Protein 3NDQ (pdb70)

Sequence (97 aa):
RAPSTSDSVRLKCREEMMLAAALRTGDDYIAIGADEEELGSQIEEAIYQEIRNTDMKYKNRVRSRISNLKDAKNPNLRKNVLCCGNIPPDLFARMTAEEM

GO terms:
  GO:0005669 transcription factor TFIID complex (C, IDA)
  GO:0005654 nucleoplasm (C, TAS)
  GO:0005515 protein binding (F, IPI)
  GO:0005654 nucleoplasm (C, IDA)
  GO:0003711 transcription elongation factor activity (F, IDA)
  GO:0006368 transcription elongation by RNA polymerase II (P, IDA)

InterPro domains:
  IPR001222 Zinc finger, TFIIS-type [PF01096] (261-299)
  IPR001222 Zinc finger, TFIIS-type [PS00466] (263-298)
  IPR001222 Zinc finger, TFIIS-type [PS51133] (259-299)
  IPR001222 Zinc finger, TFIIS-type [SM00440] (261-300)
  IPR003617 Transcription elongation factor, TFIIS/CRSP70, N-terminal, sub-type [SM00509] (5-79)
  IPR003618 Transcription elongation factor S-II, central domain [PF07500] (136-248)
  IPR003618 Transcription elongation factor S-II, central domain [PS51321] (140-256)
  IPR003618 Transcription elongation factor S-II, central domain [SM00510] (138-239)
  IPR006289 Transcription elongation factor, TFIIS [TIGR01385] (4-301)
  IPR017923 Transcription factor IIS, N-terminal [PF08711] (26-76)
  IPR017923 Transcription factor IIS, N-terminal [PS51319] (3-80)
  IPR035100 Transcription elongation factor, IIS-type [PIRSF006704] (2-301)
  IPR035441 TFIIS/LEDGF domain superfamily [G3DSA:1.20.930.10] (1-93)
  IPR035441 TFIIS/LEDGF domain superfamily [SSF47676] (2-85)
  IPR036575 Transcription elongation factor S-II, central domain superfamily [G3DSA:1.10.472.30] (113-229)
  IPR036575 Transcription elongation factor S-II, central domain superfamily [SSF46942] (124-232)

Foldseek 3Di:
DQDDDPDPLLQVLLVLQLVLLCAPPPLVVLVFPSSVLSSQLSSLLCVVVVDCDDVSVVLSVVLSVQSNDPVCVVVSVCSSNCVQDSNNSSPDDPVRD

Secondary structure (DSSP, 8-state):
-PPP---HHHHHHHHHHHHHTTGGGHHHHHT--HHHHHHHHHHHHHHHH-SSSHHHHHHHHHHHHHHT-TT-HHHHHHHHHTSS-HHHHHH--TTT-

Radius of gyration: 12.17 Å; Cα contacts (8 Å, |Δi|>4): 122; chains: 1; bounding box: 29×28×32 Å

B-factor: mean 18.59, std 9.41, range [6.24, 58.54]

Solvent-accessible surface area: 5569 Å² total; per-residue (Å²): 235,22,73,106,25,116,52,88,55,20,82,131,9,16,92,71,0,0,55,2,0,75,40,63,88,33,36,107,102,71,64,19,88,28,58,49,22,0,18,32,0,0,22,12,0,64,102,88,16,191,60,24,89,147,128,0,97,69,44,1,141,37,10,20,66,31,0,121,49,95,196,42,52,95,10,10,76,47,0,8,67,46,103,26,60,27,70,68,0,1,135,16,72,83,154,102,34

Organism: Homo sapiens (NCBI:txid9606)

Structure (mmCIF, N/CA/C/O backbone):
data_3NDQ
#
_entry.id   3NDQ
#
_cell.length_a   59.270
_cell.length_b   60.750
_cell.length_c   61.980
_cell.angle_alpha   90.00
_cell.angle_beta   90.00
_cell.angle_gamma   90.00
#
_symmetry.space_group_name_H-M   'I 2 2 2'
#
loop_
_entity.id
_entity.type
_entity.pdbx_description
1 polymer 'Transcription elongation factor A protein 1'
2 non-polymer 'SODIUM ION'
3 water water
#
loop_
_atom_site.group_PDB
_atom_site.id
_atom_site.type_symbol
_atom_site.label_atom_id
_atom_site.label_alt_id
_atom_site.label_comp_id
_atom_site.label_asym_id
_atom_site.label_entity_id
_atom_site.label_seq_id
_atom_site.pdbx_PDB_ins_code
_atom_site.Cartn_x
_atom_site.Cartn_y
_atom_site.Cartn_z
_atom_site.occupancy
_atom_site.B_iso_or_equiv
_atom_site.auth_seq_id
_atom_site.auth_comp_id
_atom_site.auth_asym_id
_atom_site.auth_atom_id
_atom_site.pdbx_PDB_model_num
ATOM 1 N N . ARG A 1 8 ? 19.204 -7.308 -17.419 1.00 32.49 132 ARG A N 1
ATOM 2 C CA . ARG A 1 8 ? 20.481 -7.428 -16.731 1.00 28.30 132 ARG A CA 1
ATOM 3 C C . ARG A 1 8 ? 21.150 -8.788 -16.954 1.00 20.75 132 ARG A C 1
ATOM 4 O O . ARG A 1 8 ? 22.363 -8.849 -17.130 1.00 24.89 132 ARG A O 1
ATOM 12 N N . ALA A 1 9 ? 20.380 -9.876 -16.939 1.00 18.68 133 ALA A N 1
ATOM 13 C CA . ALA A 1 9 ? 20.956 -11.183 -17.266 1.00 18.62 133 ALA A CA 1
ATOM 14 C C . ALA A 1 9 ? 21.373 -11.178 -18.734 1.00 15.13 133 ALA A C 1
ATOM 15 O O . ALA A 1 9 ? 20.664 -10.636 -19.582 1.00 14.96 133 ALA A O 1
ATOM 17 N N . PRO A 1 10 ? 22.523 -11.786 -19.042 1.00 18.38 134 PRO A N 1
ATOM 18 C CA . PRO A 1 10 ? 22.921 -11.921 -20.444 1.00 15.25 134 PRO A CA 1
ATOM 19 C C . PRO A 1 10 ? 21.881 -12.711 -21.222 1.00 15.82 134 PRO A C 1
ATOM 20 O O . PRO A 1 10 ? 21.222 -13.591 -20.658 1.00 15.02 134 PRO A O 1
ATOM 24 N N . SER A 1 11 ? 21.736 -12.398 -22.503 1.00 12.26 135 SER A N 1
ATOM 25 C CA . SER A 1 11 ? 20.875 -13.172 -23.377 1.00 13.86 135 SER A CA 1
ATOM 26 C C . SER A 1 11 ? 21.546 -14.512 -23.646 1.00 10.31 135 SER A C 1
ATOM 27 O O . SER A 1 11 ? 22.723 -14.697 -23.333 1.00 11.49 135 SER A O 1
ATOM 30 N N . THR A 1 12 ? 20.787 -15.447 -24.203 1.00 12.72 136 THR A N 1
ATOM 31 C CA . THR A 1 12 ? 21.325 -16.735 -24.634 1.00 11.20 136 THR A CA 1
ATOM 32 C C . THR A 1 12 ? 20.655 -17.155 -25.946 1.00 13.84 136 THR A C 1
ATOM 33 O O . THR A 1 12 ? 19.508 -16.780 -26.218 1.00 13.29 136 THR A O 1
ATOM 37 N N . SER A 1 13 ? 21.373 -17.910 -26.771 1.00 11.14 137 SER A N 1
ATOM 38 C CA . SER A 1 13 ? 20.768 -18.519 -27.959 1.00 15.09 137 SER A CA 1
ATOM 39 C C . SER A 1 13 ? 20.789 -20.048 -27.871 1.00 14.54 137 SER A C 1
ATOM 40 O O . SER A 1 13 ? 20.670 -20.736 -28.880 1.00 14.14 137 SER A O 1
ATOM 43 N N . ASP A 1 14 ? 20.932 -20.569 -26.653 1.00 12.01 138 ASP A N 1
ATOM 44 C CA . ASP A 1 14 ? 20.892 -22.013 -26.400 1.00 11.61 138 ASP A CA 1
ATOM 45 C C . ASP A 1 14 ? 19.457 -22.423 -26.081 1.00 15.34 138 ASP A C 1
ATOM 46 O O . ASP A 1 14 ? 18.879 -21.962 -25.100 1.00 13.46 138 ASP A O 1
ATOM 51 N N . SER A 1 15 ? 18.876 -23.280 -26.916 1.00 14.35 139 SER A N 1
ATOM 52 C CA . SER A 1 15 ? 17.452 -23.588 -26.815 1.00 16.70 139 SER A CA 1
ATOM 53 C C . SER A 1 15 ? 17.097 -24.210 -25.470 1.00 13.94 139 SER A C 1
ATOM 54 O O . SER A 1 15 ? 16.018 -23.955 -24.925 1.00 13.63 139 SER A O 1
ATOM 57 N N . VAL A 1 16 ? 18.006 -25.021 -24.939 1.00 13.84 140 VAL A N 1
ATOM 58 C CA . VAL A 1 16 ? 17.788 -25.662 -23.645 1.00 15.36 140 VAL A CA 1
ATOM 59 C C . VAL A 1 16 ? 17.734 -24.627 -22.535 1.00 13.71 140 VAL A C 1
ATOM 60 O O . VAL A 1 16 ? 16.858 -24.685 -21.676 1.00 12.32 140 VAL A O 1
ATOM 64 N N . ARG A 1 17 ? 18.680 -23.689 -22.552 1.00 10.53 141 ARG A N 1
ATOM 65 C CA . ARG A 1 17 ? 18.695 -22.591 -21.587 1.00 10.48 141 ARG A CA 1
ATOM 66 C C . ARG A 1 17 ? 17.455 -21.707 -21.701 1.00 10.48 141 ARG A C 1
ATOM 67 O O . ARG A 1 17 ? 16.894 -21.276 -20.692 1.00 6.85 141 ARG A O 1
ATOM 75 N N . LEU A 1 18 ? 17.028 -21.421 -22.927 1.00 9.49 142 LEU A N 1
ATOM 76 C CA . LEU A 1 18 ? 15.838 -20.596 -23.117 1.00 12.10 142 LEU A CA 1
ATOM 77 C C . LEU A 1 18 ? 14.599 -21.264 -22.523 1.00 10.79 142 LEU A C 1
ATOM 78 O O . LEU A 1 18 ? 13.763 -20.602 -21.904 1.00 12.56 142 LEU A O 1
ATOM 83 N N . LYS A 1 19 ? 14.470 -22.571 -22.714 1.00 10.41 143 LYS A N 1
ATOM 84 C CA . LYS A 1 19 ? 13.312 -23.290 -22.174 1.00 13.13 143 LYS A CA 1
ATOM 85 C C . LYS A 1 19 ? 13.334 -23.257 -20.649 1.00 12.93 143 LYS A C 1
ATOM 86 O O . LYS A 1 19 ? 12.295 -23.130 -20.008 1.00 12.50 143 LYS A O 1
ATOM 92 N N . CYS A 1 20 ? 14.524 -23.379 -20.068 1.00 7.87 144 CYS A N 1
ATOM 93 C CA . CYS A 1 20 ? 14.647 -23.377 -18.617 1.00 8.38 144 CYS A CA 1
ATOM 94 C C . CYS A 1 20 ? 14.313 -22.007 -18.036 1.00 9.31 144 CYS A C 1
ATOM 95 O O . CYS A 1 20 ? 13.703 -21.910 -16.975 1.00 11.18 144 CYS A O 1
ATOM 98 N N . ARG A 1 21 ? 14.732 -20.953 -18.728 1.00 8.03 145 ARG A N 1
ATOM 99 C CA . ARG A 1 21 ? 14.374 -19.595 -18.324 1.00 10.00 145 ARG A CA 1
ATOM 100 C C . ARG A 1 21 ? 12.866 -19.413 -18.328 1.00 12.01 145 ARG A C 1
ATOM 101 O O . ARG A 1 21 ? 12.296 -18.847 -17.394 1.00 12.12 145 ARG A O 1
ATOM 1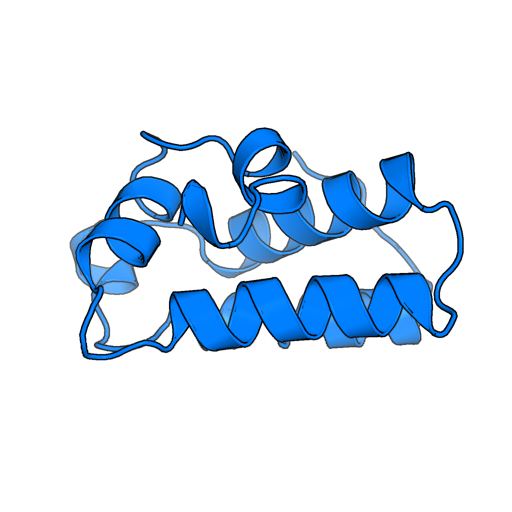09 N N A GLU A 1 22 ? 12.211 -19.879 -19.388 0.53 12.00 146 GLU A N 1
ATOM 110 N N B GLU A 1 22 ? 12.215 -19.893 -19.384 0.47 12.09 146 GLU A N 1
ATOM 111 C CA A GLU A 1 22 ? 10.756 -19.769 -19.469 0.53 14.54 146 GLU A CA 1
ATOM 112 C CA B GLU A 1 22 ? 10.767 -19.750 -19.474 0.47 14.56 146 GLU A CA 1
ATOM 113 C C A GLU A 1 22 ? 10.063 -20.577 -18.373 0.53 12.77 146 GLU A C 1
ATOM 114 C C B GLU A 1 22 ? 10.040 -20.602 -18.431 0.47 12.79 146 GLU A C 1
ATOM 115 O O A GLU A 1 22 ? 9.057 -20.143 -17.813 0.53 11.42 146 GLU A O 1
ATOM 116 O O B GLU A 1 22 ? 8.977 -20.213 -17.949 0.47 11.53 146 GLU A O 1
ATOM 127 N N . MET A 1 23 ? 10.607 -21.751 -18.067 1.00 10.63 147 MET A N 1
ATOM 128 C CA A MET A 1 23 ? 10.029 -22.618 -17.034 0.60 12.75 147 MET A CA 1
ATOM 129 C CA B MET A 1 23 ? 9.967 -22.575 -17.050 0.40 12.71 147 MET A CA 1
ATOM 130 C C . MET A 1 23 ? 10.167 -21.984 -15.656 1.00 12.47 147 MET A C 1
ATOM 131 O O . MET A 1 23 ? 9.304 -22.128 -14.792 1.00 10.33 147 MET A O 1
ATOM 140 N N . LEU A 1 24 ? 11.284 -21.295 -15.444 1.00 10.28 148 LEU A N 1
ATOM 141 C CA . LEU A 1 24 ? 11.510 -20.597 -14.182 1.00 9.42 148 LEU A CA 1
ATOM 142 C C . LEU A 1 24 ? 10.599 -19.374 -14.062 1.00 9.84 148 LEU A C 1
ATOM 143 O O . LEU A 1 24 ? 10.058 -19.090 -12.990 1.00 6.97 148 LEU A O 1
ATOM 148 N N . ALA A 1 25 ? 10.444 -18.643 -15.160 1.00 7.91 149 ALA A N 1
ATOM 149 C CA . ALA A 1 25 ? 9.517 -17.514 -15.195 1.00 9.26 149 ALA A CA 1
ATOM 150 C C . ALA A 1 25 ? 8.102 -17.971 -14.841 1.00 11.18 149 ALA A C 1
ATOM 151 O O . ALA A 1 25 ? 7.389 -17.300 -14.103 1.00 11.67 149 ALA A O 1
ATOM 153 N N . ALA A 1 26 ? 7.703 -19.114 -15.381 1.00 10.72 150 ALA A N 1
ATOM 154 C CA . ALA A 1 26 ? 6.367 -19.652 -15.141 1.00 12.59 150 ALA A CA 1
ATOM 155 C C . ALA A 1 26 ? 6.183 -20.029 -13.670 1.00 12.68 150 ALA A C 1
ATOM 156 O O . ALA A 1 26 ? 5.129 -19.787 -13.089 1.00 11.38 150 ALA A O 1
ATOM 158 N N . ALA A 1 27 ? 7.211 -20.624 -13.071 1.00 9.73 151 ALA A N 1
ATOM 159 C CA . ALA A 1 27 ? 7.154 -21.009 -11.666 1.00 10.01 151 ALA A CA 1
ATOM 160 C C . ALA A 1 27 ? 6.995 -19.775 -10.799 1.00 11.70 151 ALA A C 1
ATOM 161 O O . ALA A 1 27 ? 6.279 -19.798 -9.793 1.00 12.36 151 ALA A O 1
ATOM 163 N N . LEU A 1 28 ? 7.675 -18.700 -11.191 1.00 7.93 152 LEU A N 1
ATOM 164 C CA . LEU A 1 28 ? 7.585 -17.429 -10.482 1.00 9.84 152 LEU A CA 1
ATOM 165 C C . LEU A 1 28 ? 6.190 -16.799 -10.516 1.00 10.99 152 LEU A C 1
ATOM 166 O O . LEU A 1 28 ? 5.904 -15.885 -9.736 1.00 9.79 152 LEU A O 1
ATOM 171 N N . ARG A 1 29 ? 5.340 -17.267 -11.427 1.00 11.43 153 ARG A N 1
ATOM 172 C CA . ARG A 1 29 ? 3.978 -16.733 -11.560 1.00 10.50 153 ARG A CA 1
ATOM 173 C C . ARG A 1 29 ? 2.986 -17.383 -10.596 1.00 10.97 153 ARG A C 1
ATOM 174 O O . ARG A 1 29 ? 1.824 -16.979 -10.529 1.00 12.70 153 A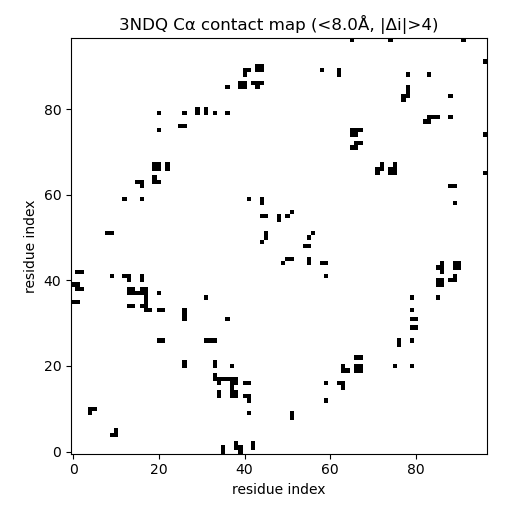RG A O 1
ATOM 182 N N . THR A 1 30 ? 3.454 -18.383 -9.861 1.00 13.91 154 THR A N 1
ATOM 183 C CA . THR A 1 30 ? 2.619 -19.159 -8.950 1.00 14.75 154 THR A CA 1
ATOM 1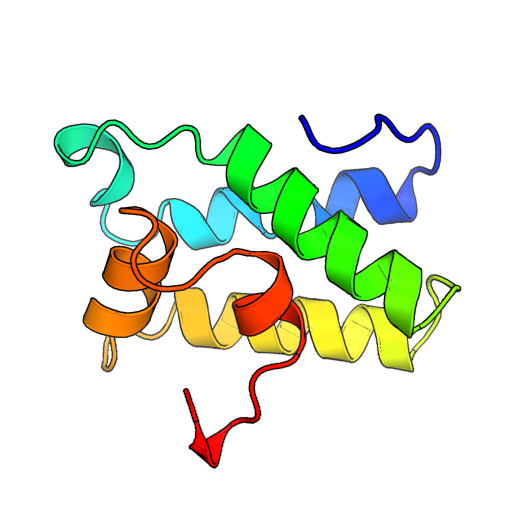84 C C . THR A 1 30 ? 1.837 -18.258 -7.980 1.00 17.31 154 THR A C 1
ATOM 185 O O . THR A 1 30 ? 2.407 -17.372 -7.343 1.00 14.22 154 THR A O 1
ATOM 189 N N . GLY A 1 31 ? 0.527 -18.479 -7.882 1.00 18.50 155 GLY A N 1
ATOM 190 C CA . GLY A 1 31 ? -0.312 -17.718 -6.965 1.00 17.44 155 GLY A CA 1
ATOM 191 C C . GLY A 1 31 ? -0.601 -16.288 -7.391 1.00 16.63 155 GLY A C 1
ATOM 192 O O . GLY A 1 31 ? -1.275 -15.546 -6.672 1.00 15.29 155 GLY A O 1
ATOM 193 N N . ASP A 1 32 ? -0.090 -15.905 -8.558 1.00 14.37 156 ASP A N 1
ATOM 194 C CA . ASP A 1 32 ? -0.236 -14.552 -9.091 1.00 12.47 156 ASP A CA 1
ATOM 195 C C . ASP A 1 32 ? 0.411 -13.440 -8.258 1.00 13.80 156 ASP A C 1
ATOM 196 O O . ASP A 1 32 ? 0.151 -12.261 -8.495 1.00 14.25 156 ASP A O 1
ATOM 201 N N . ASP A 1 33 ? 1.240 -13.796 -7.282 1.00 15.01 157 ASP A N 1
ATOM 202 C CA . ASP A 1 33 ? 1.880 -12.782 -6.435 1.00 14.20 157 ASP A CA 1
ATOM 203 C C . ASP A 1 33 ? 2.741 -11.798 -7.209 1.00 15.93 157 ASP A C 1
ATOM 204 O O . ASP A 1 33 ? 2.860 -10.628 -6.828 1.00 15.05 157 ASP A O 1
ATOM 209 N N . TYR A 1 34 ? 3.339 -12.273 -8.297 1.00 12.96 158 TYR A N 1
ATOM 210 C CA . TYR A 1 34 ? 4.261 -11.458 -9.081 1.00 12.46 158 TYR A CA 1
ATOM 211 C C . TYR A 1 34 ? 3.606 -10.194 -9.626 1.00 15.97 158 TYR A C 1
ATOM 212 O O . TYR A 1 34 ? 4.268 -9.185 -9.817 1.00 13.04 158 TYR A O 1
ATOM 221 N N . ILE A 1 35 ? 2.307 -10.251 -9.891 1.00 11.69 159 ILE A N 1
ATOM 222 C CA . ILE A 1 35 ? 1.642 -9.113 -10.505 1.00 14.98 159 ILE A CA 1
ATOM 223 C C . ILE A 1 35 ? 1.579 -7.932 -9.535 1.00 17.56 159 ILE A C 1
ATOM 224 O O . ILE A 1 35 ? 2.070 -6.848 -9.840 1.00 19.35 159 ILE A O 1
ATOM 229 N N . ALA A 1 36 ? 0.990 -8.155 -8.363 1.00 17.98 160 ALA A N 1
ATOM 230 C CA . ALA A 1 36 ? 0.846 -7.100 -7.361 1.00 22.97 160 ALA A CA 1
ATOM 231 C C . ALA A 1 36 ? 2.189 -6.552 -6.884 1.00 23.76 160 ALA A C 1
ATOM 232 O O . ALA A 1 36 ? 2.315 -5.354 -6.623 1.00 22.20 160 ALA A O 1
ATOM 234 N N . ILE A 1 37 ? 3.179 -7.436 -6.767 1.00 20.96 161 ILE A N 1
ATOM 235 C CA . ILE A 1 37 ? 4.547 -7.055 -6.399 1.00 19.19 161 ILE A CA 1
ATOM 236 C C . ILE A 1 37 ? 5.211 -6.191 -7.471 1.00 17.63 161 ILE A C 1
ATOM 237 O O . ILE A 1 37 ? 6.085 -5.376 -7.173 1.00 21.76 161 ILE A O 1
ATOM 242 N N . GLY A 1 38 ? 4.792 -6.363 -8.720 1.00 15.95 162 GLY A N 1
ATOM 243 C CA . GLY A 1 38 ? 5.369 -5.619 -9.826 1.00 15.66 162 GLY A CA 1
ATOM 244 C C . GLY A 1 38 ? 6.710 -6.165 -10.293 1.00 19.25 162 GLY A C 1
ATOM 245 O O . GLY A 1 38 ? 7.519 -5.443 -10.864 1.00 17.18 162 GLY A O 1
ATOM 246 N N . ALA A 1 39 ? 6.937 -7.451 -10.070 1.00 17.80 163 ALA A N 1
ATOM 247 C CA . ALA A 1 39 ? 8.200 -8.071 -10.446 1.00 18.59 163 ALA A CA 1
ATOM 248 C C . ALA A 1 39 ? 8.219 -8.404 -11.932 1.00 21.87 163 ALA A C 1
ATOM 249 O O . ALA A 1 39 ? 7.176 -8.696 -12.531 1.00 14.85 163 ALA A O 1
ATOM 251 N N . ASP A 1 40 ? 9.410 -8.356 -12.516 1.00 16.26 164 ASP A N 1
ATOM 252 C CA . ASP A 1 40 ? 9.623 -8.774 -13.895 1.00 14.81 164 ASP A CA 1
ATOM 253 C C . ASP A 1 40 ? 9.997 -10.253 -13.858 1.00 14.19 164 ASP A C 1
ATOM 254 O O . ASP A 1 40 ? 11.179 -10.595 -13.719 1.00 11.96 164 ASP A O 1
ATOM 259 N N . GLU A 1 41 ? 9.000 -11.128 -13.969 1.00 12.35 165 GLU A N 1
ATOM 260 C CA . GLU A 1 41 ? 9.215 -12.566 -13.767 1.00 9.44 165 GLU A CA 1
ATOM 261 C C . GLU A 1 41 ? 10.103 -13.218 -14.836 1.00 14.48 165 GLU A C 1
ATOM 262 O O . GLU A 1 41 ? 10.814 -14.182 -14.551 1.00 13.94 165 GLU A O 1
ATOM 268 N N . GLU A 1 42 ? 10.049 -12.708 -16.062 1.00 13.41 166 GLU A N 1
ATOM 269 C CA . GLU A 1 42 ? 10.910 -13.208 -17.129 1.00 12.99 166 GLU A CA 1
ATOM 270 C C . GLU A 1 42 ? 12.374 -12.830 -16.878 1.00 13.07 166 GLU A C 1
ATOM 271 O O . GLU A 1 42 ? 13.278 -13.645 -17.073 1.00 12.89 166 GLU A O 1
ATOM 277 N N . GLU A 1 43 ? 12.609 -11.596 -16.447 1.00 11.93 167 GLU A N 1
ATOM 278 C CA . GLU A 1 43 ? 13.968 -11.163 -16.129 1.00 12.02 167 GLU A CA 1
ATOM 279 C C . GLU A 1 43 ? 14.518 -11.912 -14.922 1.00 11.92 167 GLU A C 1
ATOM 280 O O . GLU A 1 43 ? 15.678 -12.318 -14.915 1.00 11.42 167 GLU A O 1
ATOM 286 N N . LEU A 1 44 ? 13.696 -12.088 -13.893 1.00 11.51 168 LEU A N 1
ATOM 287 C CA . LEU A 1 44 ? 14.131 -12.845 -12.718 1.00 13.74 168 LEU A CA 1
ATOM 288 C C . LEU A 1 44 ? 14.454 -14.294 -13.101 1.00 10.24 168 LEU A C 1
ATOM 289 O O . LEU A 1 44 ? 15.458 -14.868 -12.658 1.00 11.05 168 LEU A O 1
ATOM 294 N N . GLY A 1 45 ? 13.605 -14.878 -13.937 1.00 9.82 169 GLY A N 1
ATOM 295 C CA . GLY A 1 45 ? 13.844 -16.225 -14.435 1.00 11.24 169 GLY A CA 1
ATOM 296 C C . GLY A 1 45 ? 15.169 -16.349 -15.168 1.00 12.00 169 GLY A C 1
ATOM 297 O O . GLY A 1 45 ? 15.900 -17.332 -14.994 1.00 13.11 169 GLY A O 1
ATOM 298 N N . SER A 1 46 ? 15.485 -15.354 -15.994 1.00 9.48 170 SER A N 1
ATOM 299 C CA . SER A 1 46 ? 16.755 -15.326 -16.726 1.00 11.83 170 SER A CA 1
ATOM 300 C C . SER A 1 46 ? 17.958 -15.164 -15.797 1.00 11.07 170 SER A C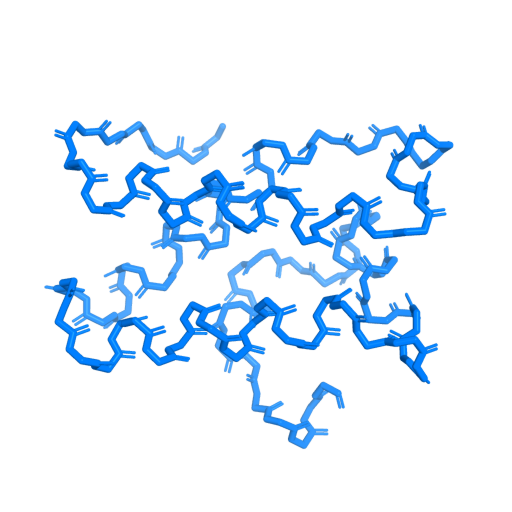 1
ATOM 301 O O . SER A 1 46 ? 19.015 -15.754 -16.030 1.00 8.68 170 SER A O 1
ATOM 304 N N . GLN A 1 47 ? 17.798 -14.358 -14.750 1.00 10.16 171 GLN A N 1
ATOM 305 C CA . GLN A 1 47 ? 18.883 -14.129 -13.788 1.00 8.62 171 GLN A CA 1
ATOM 306 C C . GLN A 1 47 ? 19.165 -15.362 -12.940 1.00 9.20 171 GLN A C 1
ATOM 307 O O . GLN A 1 47 ? 20.318 -15.664 -12.620 1.00 7.75 171 GLN A O 1
ATOM 313 N N . ILE A 1 48 ? 18.105 -16.068 -12.568 1.00 8.53 172 ILE A N 1
ATOM 314 C CA . ILE A 1 48 ? 18.244 -17.317 -11.836 1.00 7.82 172 ILE A CA 1
ATOM 315 C C . ILE A 1 48 ? 18.974 -18.338 -12.710 1.00 8.57 172 ILE A C 1
ATOM 316 O O . ILE A 1 48 ? 19.961 -18.936 -12.286 1.00 9.34 172 ILE A O 1
ATOM 321 N N . GLU A 1 49 ? 18.499 -18.510 -13.942 1.00 8.49 173 GLU A N 1
ATOM 322 C CA . GLU A 1 49 ? 19.094 -19.468 -14.871 1.00 10.16 173 GLU A CA 1
ATOM 323 C C . GLU A 1 49 ? 20.554 -19.117 -15.152 1.00 9.21 173 GLU A C 1
ATOM 324 O O . GLU A 1 49 ? 21.414 -19.980 -15.204 1.00 7.17 173 GLU A O 1
ATOM 330 N N . GLU A 1 50 ? 20.829 -17.836 -15.337 1.00 7.56 174 GLU A N 1
ATOM 331 C CA . GLU A 1 50 ? 22.201 -17.398 -15.591 1.00 6.64 174 GLU A CA 1
ATOM 332 C C . GLU A 1 50 ? 23.144 -17.827 -14.477 1.00 6.95 174 GLU A C 1
ATOM 333 O O . GLU A 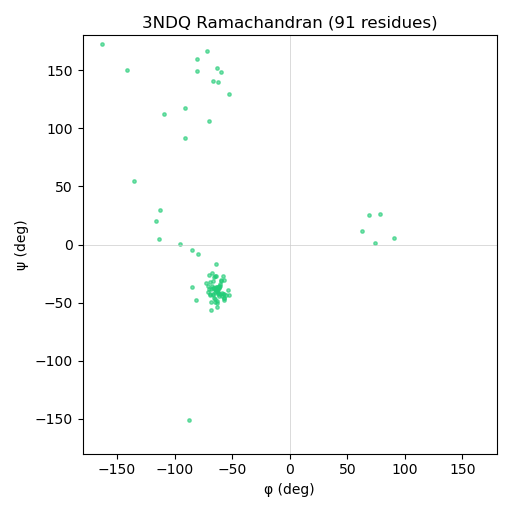1 50 ? 24.238 -18.328 -14.739 1.00 8.47 174 GLU A O 1
ATOM 339 N N . ALA A 1 51 ? 22.718 -17.626 -13.234 1.00 6.95 175 ALA A N 1
ATOM 340 C CA . ALA A 1 51 ? 23.508 -18.022 -12.068 1.00 9.75 175 ALA A CA 1
ATOM 341 C C . ALA A 1 51 ? 23.711 -19.532 -11.992 1.00 8.29 175 ALA A C 1
ATOM 342 O O . ALA A 1 51 ? 24.785 -20.010 -11.624 1.00 7.78 175 ALA A O 1
ATOM 344 N N 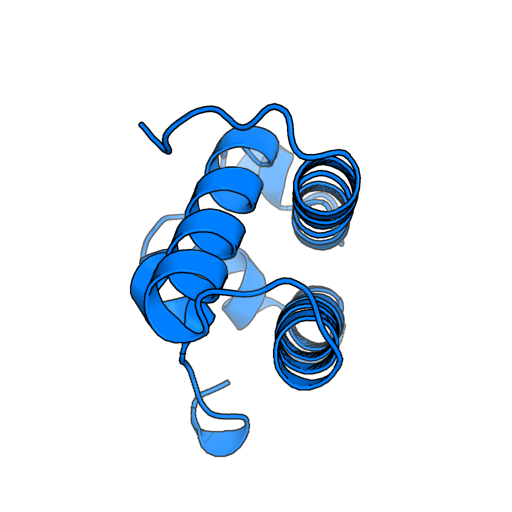. ILE A 1 52 ? 22.680 -20.289 -12.338 1.00 7.82 176 ILE A N 1
ATOM 345 C CA . ILE A 1 52 ? 22.827 -21.743 -12.406 1.00 6.24 176 ILE A CA 1
ATOM 346 C C . ILE A 1 52 ? 23.851 -22.154 -13.479 1.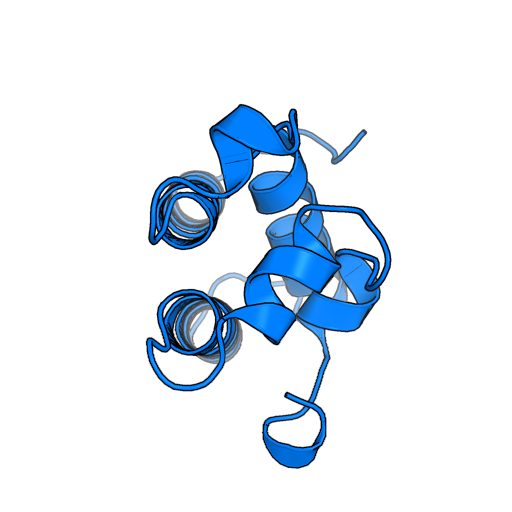00 9.40 176 ILE A C 1
ATOM 347 O O . ILE A 1 52 ? 24.753 -22.949 -13.227 1.00 11.32 176 ILE A O 1
ATOM 352 N N . TYR A 1 53 ? 23.712 -21.600 -14.676 1.00 8.32 177 TYR A N 1
ATOM 353 C CA . TYR A 1 53 ? 24.627 -21.916 -15.771 1.00 8.59 177 TYR A CA 1
ATOM 354 C C . TYR A 1 53 ? 26.075 -21.486 -15.477 1.00 9.99 177 TYR A C 1
ATOM 355 O O . TYR A 1 53 ? 27.017 -22.215 -15.786 1.00 11.17 177 TYR A O 1
ATOM 364 N N . GLN A 1 54 ? 26.260 -20.318 -14.872 1.00 9.49 178 GLN A N 1
ATOM 365 C CA . GLN A 1 54 ? 27.608 -19.863 -14.510 1.00 11.40 178 GLN A CA 1
ATOM 366 C C . GLN A 1 54 ? 28.316 -20.794 -13.538 1.00 13.38 178 GLN A C 1
ATOM 367 O O . GLN A 1 54 ? 29.538 -20.926 -13.580 1.00 12.94 178 GLN A O 1
ATOM 373 N N . GLU A 1 55 ? 27.552 -21.410 -12.643 1.00 9.91 179 GLU A N 1
ATOM 374 C CA . GLU A 1 55 ? 28.113 -22.321 -11.658 1.00 13.39 179 GLU A CA 1
ATOM 375 C C . GLU A 1 55 ? 28.343 -23.704 -12.262 1.00 14.40 179 GLU A C 1
ATOM 376 O O . GLU A 1 55 ? 29.412 -24.282 -12.111 1.00 15.29 179 GLU A O 1
ATOM 382 N N . ILE A 1 56 ? 27.342 -24.230 -12.960 1.00 12.61 180 ILE A N 1
ATOM 383 C CA . ILE A 1 56 ? 27.422 -25.601 -13.467 1.00 12.71 180 ILE A CA 1
ATOM 384 C C . ILE A 1 56 ? 28.142 -25.712 -14.815 1.00 14.75 180 ILE A C 1
ATOM 385 O O . ILE A 1 56 ? 28.870 -26.681 -15.057 1.00 10.72 180 ILE A O 1
ATOM 390 N N . ARG A 1 57 ? 27.934 -24.716 -15.677 1.00 9.50 181 ARG A N 1
ATOM 391 C CA . ARG A 1 57 ? 28.679 -24.563 -16.935 1.00 11.40 181 ARG A CA 1
ATOM 392 C C . ARG A 1 57 ? 28.401 -25.620 -17.999 1.00 15.29 181 ARG A C 1
ATOM 393 O O . ARG A 1 57 ? 29.240 -25.886 -18.864 1.00 11.09 181 ARG A O 1
ATOM 401 N N . ASN A 1 58 ? 27.215 -26.217 -17.932 1.00 13.75 182 ASN A N 1
ATOM 402 C CA . ASN A 1 58 ? 26.703 -27.059 -18.999 1.00 13.65 182 ASN A CA 1
ATOM 403 C C . ASN A 1 58 ? 25.205 -27.210 -18.769 1.00 14.25 182 ASN A C 1
ATOM 404 O O . ASN A 1 58 ? 24.692 -26.756 -17.750 1.00 12.61 182 ASN A O 1
ATOM 409 N N . THR A 1 59 ? 24.501 -27.825 -19.710 1.00 13.19 183 THR A N 1
ATOM 410 C CA . THR A 1 59 ? 23.057 -27.971 -19.572 1.00 9.92 183 THR A CA 1
ATOM 411 C C . THR A 1 59 ? 22.662 -29.429 -19.395 1.00 15.44 183 THR A C 1
ATOM 412 O O . THR A 1 59 ? 21.570 -29.831 -19.782 1.00 15.83 183 THR A O 1
ATOM 416 N N . ASP A 1 60 ? 23.551 -30.219 -18.804 1.00 13.93 184 ASP A N 1
ATOM 417 C CA . ASP A 1 60 ? 23.306 -31.650 -18.656 1.00 15.17 184 ASP A CA 1
ATOM 418 C C . ASP A 1 60 ? 22.530 -31.953 -17.380 1.00 17.79 184 ASP A C 1
ATOM 419 O O . ASP A 1 60 ? 21.761 -31.122 -16.893 1.00 15.95 184 ASP A O 1
ATOM 424 N N . MET A 1 61 ? 22.745 -33.140 -16.835 1.00 17.15 185 MET A N 1
ATOM 425 C CA . MET A 1 61 ? 21.881 -33.659 -15.780 1.00 21.09 185 MET A CA 1
ATOM 426 C C . MET A 1 61 ? 21.853 -32.812 -14.508 1.00 15.65 185 MET A C 1
ATOM 427 O O . MET A 1 61 ? 20.786 -32.568 -13.944 1.00 16.82 185 MET A O 1
ATOM 432 N N . LYS A 1 62 ? 23.019 -32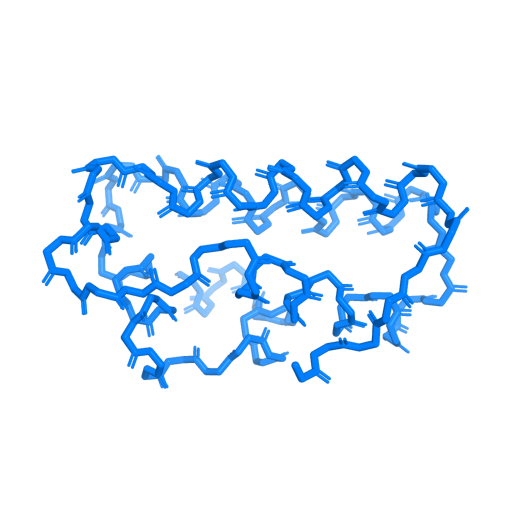.370 -14.054 1.00 12.85 186 LYS A N 1
ATOM 433 C CA . LYS A 1 62 ? 23.121 -31.586 -12.826 1.00 13.87 186 LYS A CA 1
ATOM 434 C C . LYS A 1 62 ? 22.470 -30.212 -13.011 1.00 17.43 186 LYS A C 1
ATOM 435 O O . LYS A 1 62 ? 21.872 -29.651 -12.085 1.00 13.93 186 LYS A O 1
ATOM 441 N N . TYR A 1 63 ? 22.609 -29.669 -14.213 1.00 13.65 187 TYR A N 1
ATOM 442 C CA . TYR A 1 63 ? 21.993 -28.399 -14.557 1.00 13.09 187 TYR A CA 1
ATOM 443 C C . TYR A 1 63 ? 20.467 -28.529 -14.536 1.00 13.64 187 TYR A C 1
ATOM 444 O O . TYR A 1 63 ? 19.779 -27.718 -13.931 1.00 11.75 187 TYR A O 1
ATOM 453 N N . LYS A 1 64 ? 19.937 -29.551 -15.195 1.00 11.99 188 LYS A N 1
ATOM 454 C CA . LYS A 1 64 ? 18.487 -29.729 -15.229 1.00 13.94 188 LYS A CA 1
ATOM 455 C C . LYS A 1 64 ? 17.933 -30.004 -13.832 1.00 11.89 188 LYS A C 1
ATOM 456 O O . LYS A 1 64 ? 16.891 -29.478 -13.464 1.00 12.60 188 LYS A O 1
ATOM 462 N N . ASN A 1 65 ? 18.644 -30.798 -13.043 1.00 12.04 189 ASN A N 1
ATOM 463 C CA . ASN A 1 65 ? 18.228 -31.063 -11.674 1.00 15.26 189 ASN A CA 1
ATOM 464 C C . ASN A 1 65 ? 18.130 -29.777 -10.859 1.00 15.04 189 ASN A C 1
ATOM 465 O O . ASN A 1 65 ? 17.191 -29.596 -10.081 1.00 11.67 189 ASN A O 1
ATOM 470 N N . ARG A 1 66 ? 19.103 -28.887 -11.030 1.00 11.68 190 ARG A N 1
ATOM 471 C CA . ARG A 1 66 ? 19.112 -27.651 -10.264 1.00 11.68 190 ARG A CA 1
ATOM 472 C C . ARG A 1 66 ? 17.938 -26.778 -10.671 1.00 10.06 190 ARG A C 1
ATOM 473 O O . ARG A 1 66 ? 17.259 -26.205 -9.829 1.00 10.69 190 ARG A O 1
ATOM 481 N N . VAL A 1 67 ? 17.701 -26.680 -11.973 1.00 10.57 191 VAL A N 1
ATOM 482 C CA . VAL A 1 67 ? 16.561 -25.924 -12.479 1.00 10.83 191 VAL A CA 1
ATOM 483 C C . VAL A 1 67 ? 15.262 -26.493 -11.912 1.00 11.36 191 VAL A C 1
ATOM 484 O O . VAL A 1 67 ? 14.393 -25.757 -11.456 1.00 9.58 191 VAL A O 1
ATOM 488 N N . ARG A 1 68 ? 15.140 -27.813 -11.915 1.00 8.48 192 ARG A N 1
ATOM 489 C CA . ARG A 1 68 ? 13.903 -28.438 -11.450 1.00 11.48 192 ARG A CA 1
ATOM 490 C C . ARG A 1 68 ? 13.644 -28.210 -9.963 1.00 11.93 192 ARG A C 1
ATOM 491 O O . ARG A 1 68 ? 12.495 -28.024 -9.556 1.00 13.38 192 ARG A O 1
ATOM 499 N N . SER A 1 69 ? 14.703 -28.222 -9.160 1.00 10.58 193 SER A N 1
ATOM 500 C CA . SER A 1 69 ? 14.571 -28.007 -7.720 1.00 10.24 193 SER A CA 1
ATOM 501 C C . SER A 1 69 ? 14.258 -26.544 -7.371 1.00 13.67 193 SER A C 1
ATOM 502 O O . SER A 1 69 ? 13.558 -26.266 -6.393 1.00 12.11 193 SER A O 1
ATOM 505 N N . ARG A 1 70 ? 14.777 -25.602 -8.152 1.00 12.11 194 ARG A N 1
ATOM 506 C CA . ARG A 1 70 ? 14.366 -24.214 -7.950 1.00 7.98 194 ARG A CA 1
ATOM 507 C C . ARG A 1 70 ? 12.874 -24.057 -8.280 1.00 11.16 194 ARG A C 1
ATOM 508 O O . ARG A 1 70 ? 12.117 -23.451 -7.521 1.00 12.15 194 ARG A O 1
ATOM 516 N N . ILE A 1 71 ? 12.462 -24.612 -9.415 1.00 9.71 195 ILE A N 1
ATOM 517 C CA . ILE A 1 71 ? 11.051 -24.595 -9.813 1.00 11.33 195 ILE A CA 1
ATOM 518 C C . ILE A 1 71 ? 10.122 -25.234 -8.771 1.00 13.84 195 ILE A C 1
ATOM 519 O O . ILE A 1 71 ? 9.097 -24.654 -8.409 1.00 10.66 195 ILE A O 1
ATOM 524 N N . SER A 1 72 ? 10.472 -26.418 -8.277 1.00 10.26 196 SER A N 1
ATOM 525 C CA . SER A 1 72 ? 9.589 -27.109 -7.340 1.00 12.99 196 SER A CA 1
ATOM 526 C C . SER A 1 72 ? 9.395 -26.303 -6.054 1.00 14.11 196 SER A C 1
ATOM 527 O O . SER A 1 72 ? 8.288 -26.236 -5.513 1.00 16.40 196 SER A O 1
ATOM 530 N N . ASN A 1 73 ? 10.454 -25.657 -5.588 1.00 11.38 197 ASN A N 1
ATOM 531 C CA . ASN A 1 73 ? 10.351 -24.796 -4.414 1.00 13.85 197 ASN A CA 1
ATOM 532 C C . ASN A 1 73 ? 9.577 -23.501 -4.649 1.00 13.84 197 ASN A C 1
ATOM 533 O O . ASN A 1 73 ? 8.874 -23.032 -3.758 1.00 15.75 197 ASN A O 1
ATOM 538 N N . LEU A 1 74 ? 9.710 -22.929 -5.842 1.00 11.99 198 LEU A N 1
ATOM 539 C CA . LEU A 1 74 ? 8.935 -21.747 -6.216 1.00 10.64 198 LEU A CA 1
ATOM 540 C C . LEU A 1 74 ? 7.442 -22.050 -6.286 1.00 12.31 198 LEU A C 1
ATOM 541 O O . LEU A 1 74 ? 6.616 -21.163 -6.107 1.00 14.18 198 LEU A O 1
ATOM 546 N N . LYS A 1 75 ? 7.106 -23.302 -6.566 1.00 12.88 199 LYS A N 1
ATOM 547 C CA . LYS A 1 75 ? 5.713 -23.712 -6.747 1.00 13.52 199 LYS A CA 1
ATOM 548 C C . LYS A 1 75 ? 5.092 -24.278 -5.469 1.00 19.57 199 LYS A C 1
ATOM 549 O O . LYS A 1 75 ? 3.916 -24.656 -5.448 1.00 18.15 199 LYS A O 1
ATOM 555 N N . ASP A 1 76 ? 5.886 -24.306 -4.404 1.00 14.17 200 ASP A N 1
ATOM 556 C CA . ASP A 1 76 ? 5.500 -24.918 -3.136 1.00 19.12 200 ASP A CA 1
ATOM 557 C C . ASP A 1 76 ? 4.409 -24.115 -2.427 1.00 18.46 200 ASP A C 1
ATOM 558 O O . ASP A 1 76 ? 4.687 -23.053 -1.865 1.00 14.35 200 ASP A O 1
ATOM 563 N N . ALA A 1 77 ? 3.178 -24.628 -2.429 1.00 15.82 201 ALA A N 1
ATOM 564 C CA . ALA A 1 77 ? 2.082 -23.944 -1.739 1.00 18.12 201 ALA A CA 1
ATOM 565 C C . ALA A 1 77 ? 2.384 -23.753 -0.252 1.00 16.10 201 ALA A C 1
ATOM 566 O O . ALA A 1 77 ? 1.905 -22.813 0.364 1.00 15.83 201 ALA A O 1
ATOM 568 N N . LYS A 1 78 ? 3.199 -24.627 0.320 1.00 14.54 202 LYS A N 1
ATOM 569 C CA . LYS A 1 78 ? 3.502 -24.528 1.744 1.00 18.00 202 LYS A CA 1
ATOM 570 C C . LYS A 1 78 ? 4.561 -23.474 2.075 1.00 20.93 202 LYS A C 1
ATOM 571 O O . LYS A 1 78 ? 4.788 -23.170 3.242 1.00 19.55 202 LYS A O 1
ATOM 577 N N . ASN A 1 79 ? 5.195 -22.909 1.051 1.00 18.60 203 ASN A N 1
ATOM 578 C CA . ASN A 1 79 ? 6.301 -21.977 1.272 1.00 16.79 203 ASN A CA 1
ATOM 579 C C . ASN A 1 79 ? 6.222 -20.729 0.391 1.00 16.97 203 ASN A C 1
ATOM 580 O O . ASN A 1 79 ? 7.173 -20.415 -0.335 1.00 17.28 203 ASN A O 1
ATOM 585 N N . PRO A 1 80 ? 5.093 -20.008 0.447 1.00 13.15 204 PRO A N 1
ATOM 586 C CA . PRO A 1 80 ? 4.900 -18.864 -0.446 1.00 14.75 204 PRO A CA 1
ATOM 587 C C . PRO A 1 80 ? 5.909 -17.740 -0.205 1.00 12.21 204 PRO A C 1
ATOM 588 O O . PRO A 1 80 ? 6.210 -17.001 -1.127 1.00 10.56 204 PRO A O 1
ATOM 592 N N . ASN A 1 81 ? 6.430 -17.618 1.010 1.00 10.80 205 ASN A N 1
ATOM 593 C CA . ASN A 1 81 ? 7.364 -16.532 1.300 1.00 12.10 205 ASN A CA 1
ATOM 594 C C . ASN A 1 81 ? 8.692 -16.685 0.560 1.00 10.70 205 ASN A C 1
ATOM 595 O O . ASN A 1 81 ? 9.390 -15.702 0.317 1.00 11.41 205 ASN A O 1
ATOM 600 N N . LEU A 1 82 ? 9.045 -17.916 0.201 1.00 12.12 206 LEU A N 1
ATOM 601 C CA . LEU A 1 82 ? 10.276 -18.135 -0.564 1.00 14.55 206 LEU A CA 1
ATOM 602 C C . LEU A 1 82 ? 10.147 -17.448 -1.916 1.00 14.10 206 LEU A C 1
ATOM 603 O O . LEU A 1 82 ? 10.978 -16.616 -2.296 1.00 9.46 206 LEU A O 1
ATOM 608 N N . ARG A 1 83 ? 9.071 -17.779 -2.628 1.00 13.00 207 ARG A N 1
ATOM 609 C CA . ARG A 1 83 ? 8.789 -17.151 -3.909 1.00 11.33 207 ARG A CA 1
ATOM 610 C C . ARG A 1 83 ? 8.686 -15.634 -3.787 1.00 9.18 207 ARG A C 1
ATOM 611 O O . ARG A 1 83 ? 9.247 -14.907 -4.596 1.00 8.77 207 ARG A O 1
ATOM 619 N N . LYS A 1 84 ? 7.966 -15.159 -2.777 1.00 9.26 208 LYS A N 1
ATOM 620 C CA . LYS A 1 84 ? 7.772 -13.726 -2.610 1.00 10.70 208 LYS A CA 1
ATOM 621 C C . LYS A 1 84 ? 9.093 -13.016 -2.340 1.00 9.63 208 LYS A C 1
ATOM 622 O O . LYS A 1 84 ? 9.304 -11.911 -2.818 1.00 11.90 208 LYS A O 1
ATOM 628 N N . ASN A 1 85 ? 9.975 -13.651 -1.574 1.00 8.56 209 ASN A N 1
ATOM 629 C CA . ASN A 1 85 ? 11.291 -13.070 -1.303 1.00 9.88 209 ASN A CA 1
ATOM 630 C C . ASN A 1 85 ? 12.150 -12.934 -2.568 1.00 11.45 209 ASN A C 1
ATOM 631 O O . ASN A 1 85 ? 12.896 -11.961 -2.725 1.00 12.49 209 ASN A O 1
ATOM 636 N N . VAL A 1 86 ? 12.046 -13.907 -3.466 1.00 8.89 210 VAL A N 1
ATOM 637 C CA . VAL A 1 86 ? 12.721 -13.822 -4.758 1.00 8.06 210 VAL A CA 1
ATOM 638 C C . VAL A 1 86 ? 12.074 -12.740 -5.626 1.00 11.84 210 VAL A C 1
ATOM 639 O O . VAL A 1 86 ? 12.768 -11.942 -6.263 1.00 11.83 210 VAL A O 1
ATOM 643 N N . LEU A 1 87 ? 10.743 -12.706 -5.644 1.00 8.69 211 LEU A N 1
ATOM 644 C CA . LEU A 1 87 ? 10.023 -11.718 -6.443 1.00 11.79 211 LEU A CA 1
ATOM 645 C C . LEU A 1 87 ? 10.321 -10.286 -6.011 1.00 15.42 211 LEU A C 1
ATOM 646 O O . LEU A 1 87 ? 10.429 -9.386 -6.849 1.00 12.70 211 LEU A O 1
ATOM 651 N N . CYS A 1 88 ? 10.461 -10.061 -4.709 1.00 12.34 212 CYS A N 1
ATOM 652 C CA A CYS A 1 88 ? 10.671 -8.682 -4.288 0.43 16.82 212 CYS A CA 1
ATOM 653 C CA B CYS A 1 88 ? 10.678 -8.732 -4.138 0.57 16.86 212 CYS A CA 1
ATOM 654 C C . CYS A 1 88 ? 12.148 -8.321 -4.160 1.00 16.31 212 CYS A C 1
ATOM 655 O O . CYS A 1 88 ? 12.484 -7.158 -3.933 1.00 20.46 212 CYS A O 1
ATOM 660 N N . GLY A 1 89 ? 13.026 -9.299 -4.366 1.00 12.56 213 GLY A N 1
ATOM 661 C CA . GLY A 1 89 ? 14.452 -9.038 -4.379 1.00 15.37 213 GLY A CA 1
ATOM 662 C C . GLY A 1 89 ? 15.131 -9.179 -3.031 1.00 18.46 213 GLY A C 1
ATOM 663 O O . GLY A 1 89 ? 16.315 -8.881 -2.906 1.00 15.46 213 GLY A O 1
ATOM 664 N N . ASN A 1 90 ? 14.394 -9.627 -2.017 1.00 12.37 214 ASN A N 1
ATOM 665 C CA . ASN A 1 90 ? 15.001 -9.908 -0.715 1.00 14.09 214 ASN A CA 1
ATOM 666 C C . ASN A 1 90 ? 16.032 -11.020 -0.806 1.00 16.17 214 ASN A C 1
ATOM 667 O O . ASN A 1 90 ? 17.054 -10.997 -0.119 1.00 15.44 214 ASN A O 1
ATOM 672 N N . ILE A 1 91 ? 15.748 -12.006 -1.648 1.00 13.62 215 ILE A N 1
ATOM 673 C CA . ILE A 1 91 ? 16.723 -13.042 -1.982 1.00 9.19 215 ILE A CA 1
ATOM 674 C C . ILE A 1 91 ? 17.159 -12.809 -3.421 1.00 11.20 215 ILE A C 1
ATOM 675 O O . ILE A 1 91 ? 16.351 -12.962 -4.338 1.00 11.89 215 ILE A O 1
ATOM 680 N N . PRO A 1 92 ? 18.424 -12.418 -3.633 1.00 11.34 216 PRO A N 1
ATOM 681 C CA . PRO A 1 92 ? 18.889 -12.190 -5.007 1.00 14.55 216 PRO A CA 1
ATOM 682 C C . PRO A 1 92 ? 18.847 -13.477 -5.817 1.00 10.81 216 PRO A C 1
ATOM 683 O O . PRO A 1 92 ? 18.981 -14.554 -5.255 1.00 11.44 216 PRO A O 1
ATOM 687 N N . PRO A 1 93 ? 18.673 -13.362 -7.138 1.00 13.62 217 PRO A N 1
ATOM 688 C CA . PRO A 1 93 ? 18.534 -14.549 -7.985 1.00 13.52 217 PRO A CA 1
ATOM 689 C C . PRO A 1 93 ? 19.767 -15.447 -7.921 1.00 14.48 217 PRO A C 1
ATOM 690 O O . PRO A 1 93 ? 19.615 -16.659 -7.974 1.00 12.39 217 PRO A O 1
ATOM 694 N N . ASP A 1 94 ? 20.965 -14.878 -7.814 1.00 14.43 218 ASP A N 1
ATOM 695 C CA . ASP A 1 94 ? 22.171 -15.711 -7.771 1.00 16.62 218 ASP A CA 1
ATOM 696 C C . ASP A 1 94 ? 22.277 -16.507 -6.468 1.00 17.43 218 ASP A C 1
ATOM 697 O O . ASP A 1 94 ? 22.801 -17.616 -6.462 1.00 16.18 218 ASP A O 1
ATOM 702 N N . LEU A 1 95 ? 21.779 -15.943 -5.371 1.00 15.40 219 LEU A N 1
ATOM 703 C CA . LEU A 1 95 ? 21.716 -16.680 -4.111 1.00 15.33 219 LEU A CA 1
ATOM 704 C C . LEU A 1 95 ? 20.688 -17.803 -4.216 1.00 15.36 219 LEU A C 1
ATOM 705 O O . LEU A 1 95 ? 20.971 -18.952 -3.881 1.00 13.98 219 LEU A O 1
ATOM 710 N N . PHE A 1 96 ? 19.490 -17.467 -4.685 1.00 14.85 220 PHE A N 1
ATOM 711 C CA . PHE A 1 96 ? 18.453 -18.477 -4.897 1.00 10.89 220 PHE A CA 1
ATOM 712 C C . PHE A 1 96 ? 18.939 -19.630 -5.773 1.00 15.78 220 PHE A C 1
ATOM 713 O O . PHE A 1 96 ? 18.615 -20.794 -5.517 1.00 12.43 220 PHE A O 1
ATOM 721 N N . ALA A 1 97 ? 19.723 -19.310 -6.802 1.00 12.62 221 ALA A N 1
ATOM 722 C CA . ALA A 1 97 ? 20.250 -20.326 -7.715 1.00 14.46 221 ALA A CA 1
ATOM 723 C C . ALA A 1 97 ? 21.050 -21.408 -7.001 1.00 12.05 221 ALA A C 1
ATOM 724 O O . ALA A 1 97 ? 21.082 -22.552 -7.448 1.00 13.98 221 ALA A O 1
ATOM 726 N N . ARG A 1 98 ? 21.701 -21.047 -5.901 1.00 14.35 222 ARG A N 1
ATOM 727 C CA . ARG A 1 98 ? 22.559 -21.990 -5.192 1.00 16.24 222 ARG A CA 1
ATOM 728 C C . ARG A 1 98 ? 22.056 -22.366 -3.794 1.00 16.51 222 ARG A C 1
ATOM 729 O O . ARG A 1 98 ? 22.739 -23.081 -3.064 1.00 17.00 222 ARG A O 1
ATOM 737 N N . MET A 1 99 ? 20.876 -21.894 -3.408 1.00 16.21 223 MET A N 1
ATOM 738 C CA . MET A 1 99 ? 20.349 -22.218 -2.081 1.00 16.61 223 MET A CA 1
ATOM 739 C C . MET A 1 99 ? 20.119 -23.715 -1.907 1.00 20.37 223 MET A C 1
ATOM 740 O O . MET A 1 99 ? 19.654 -24.382 -2.822 1.00 20.68 223 MET A O 1
ATOM 745 N N . THR A 1 100 ? 20.457 -24.231 -0.727 1.00 23.47 224 THR A N 1
ATOM 746 C CA . THR A 1 100 ? 20.230 -25.637 -0.406 1.00 27.96 224 THR A CA 1
ATOM 747 C C . THR A 1 100 ? 18.775 -25.831 -0.002 1.00 28.44 224 THR A C 1
ATOM 748 O O . THR A 1 100 ? 18.106 -24.878 0.391 1.00 24.35 224 THR A O 1
ATOM 752 N N . ALA A 1 101 ? 18.286 -27.064 -0.088 1.00 30.40 225 ALA A N 1
ATOM 753 C CA . ALA A 1 101 ? 16.921 -27.357 0.342 1.00 33.54 225 ALA A CA 1
ATOM 754 C C . ALA A 1 101 ? 16.695 -26.863 1.765 1.00 37.49 225 ALA A C 1
ATOM 755 O O . ALA A 1 101 ? 15.656 -26.274 2.071 1.00 43.86 225 ALA A O 1
ATOM 757 N N . GLU A 1 102 ? 17.675 -27.102 2.631 1.00 31.70 226 GLU A N 1
ATOM 758 C CA . GLU A 1 102 ? 17.609 -26.641 4.009 1.00 39.60 226 GLU A CA 1
ATOM 759 C C . GLU A 1 102 ? 17.375 -25.131 4.073 1.00 37.86 226 GLU A C 1
ATOM 760 O O . GLU A 1 102 ? 16.557 -24.652 4.864 1.00 40.55 226 GLU A O 1
ATOM 766 N N . GLU A 1 103 ? 18.089 -24.385 3.233 1.00 28.06 227 GLU A N 1
ATOM 767 C CA . GLU A 1 103 ? 17.971 -22.931 3.216 1.00 29.73 227 GLU A CA 1
ATOM 768 C C . GLU A 1 103 ? 16.624 -22.469 2.646 1.00 27.22 227 GLU A C 1
ATOM 769 O O . GLU A 1 103 ? 16.134 -21.392 2.986 1.00 32.06 227 GLU A O 1
ATOM 775 N N . MET A 1 104 ? 16.026 -23.293 1.792 1.00 28.55 228 MET A N 1
ATOM 776 C CA . MET A 1 104 ? 14.740 -22.973 1.178 1.00 27.82 228 MET A CA 1
ATOM 777 C C . MET A 1 104 ? 13.566 -23.383 2.063 1.00 40.06 228 MET A C 1
ATOM 778 O O . MET A 1 104 ? 13.754 -23.967 3.133 1.00 40.87 228 MET A O 1
#

Nearest PDB structures (foldseek):
  3ndq-assembly1_A  TM=1.010E+00  e=1.147E-13  Homo sapiens
  9egy-assembly1_S  TM=9.973E-01  e=4.036E-12  Homo sapiens
  8a40-assembly1_U  TM=9.743E-01  e=1.036E-11  Homo sapiens
  8uis-assembly1_S  TM=9.735E-01  e=1.843E-11  Homo sapiens
  2lw4-assembly1_A  TM=9.158E-01  e=4.280E-08  Homo sapiens